Protein AF-A0A3D1J1C4-F1 (afdb_monomer_lite)

Radius of gyration: 22.22 Å; chains: 1; bounding box: 39×66×58 Å

Secondary structure (DSSP, 8-state):
-----S--EEEEEEEEEEEEEEEETTEEEEEEEEEEEEEEEEETTTTEEEEEEEEEEEEETTEEEEEEEEEEETTEEEEEEEEEE--TT-TTT--EEEEEEEEEEEEEEESSSEEEEEEEEEEEEEETTEEEEEEEEEEEEEEE-----------S--PPPP-

Foldseek 3Di:
DDDPPDFDKDKDFDKDWDWDWDDDPLQTFIWTKIWTAQIWIAGPVQQFTWTRWTWIWTGGRQKIWRPWTWTAAPPWIKIKTWIWRCDSVDNPFDIFTWMKMFIDQHWGHDDPAWTWTKGWMWIWGQDPSDTDIDIDMDTPDTHHDDPPPPPDDDDPDDDDDDD

pLDDT: mean 81.96, std 16.86, range [33.94, 98.0]

Sequence (163 aa):
AGALWGPQVLLDGALNMDLIASGTLGQPKLSGTIAGDRLALNLFDSGIRLQDGTVRIALSENLIELRQIEFHGGEGTLRASGKVLLDQSNPELSANLNATVIADRLQLFASPQHQLTVSGQARIANVDRQLRLDGKVRVDRGLFDLPKSGAPRLGDDVVIVQP

Structure (mmCIF, N/CA/C/O backbone):
data_AF-A0A3D1J1C4-F1
#
_entry.id   AF-A0A3D1J1C4-F1
#
loop_
_atom_site.group_PDB
_atom_site.id
_atom_site.type_symbol
_atom_site.label_atom_id
_atom_site.label_alt_id
_atom_site.label_comp_id
_atom_site.label_asym_id
_atom_site.label_entity_id
_atom_site.label_seq_id
_atom_site.pdbx_PDB_ins_code
_atom_site.Cartn_x
_atom_site.Cartn_y
_atom_site.Cartn_z
_atom_site.occupancy
_atom_site.B_iso_or_equiv
_atom_site.auth_seq_id
_atom_site.auth_comp_id
_atom_site.auth_asym_id
_atom_site.auth_atom_id
_atom_site.pdbx_PDB_model_num
ATOM 1 N N . ALA A 1 1 ? -23.813 16.579 -26.771 1.00 42.72 1 ALA A N 1
ATOM 2 C CA . ALA A 1 1 ? -23.311 15.341 -26.146 1.00 42.72 1 ALA A CA 1
ATOM 3 C C . ALA A 1 1 ? -22.133 15.726 -25.262 1.00 42.72 1 ALA A C 1
ATOM 5 O O . ALA A 1 1 ? -21.119 16.166 -25.787 1.00 42.72 1 ALA A O 1
ATOM 6 N N . GLY A 1 2 ? -22.321 15.720 -23.941 1.00 47.72 2 GLY A N 1
ATOM 7 C CA . GLY A 1 2 ? -21.275 16.094 -22.991 1.00 47.72 2 GLY A CA 1
ATOM 8 C C . GLY A 1 2 ? -20.241 14.984 -22.935 1.00 47.72 2 GLY A C 1
ATOM 9 O O . GLY A 1 2 ? -20.563 13.864 -22.550 1.00 47.72 2 GLY A O 1
ATOM 10 N N . ALA A 1 3 ? -19.029 15.269 -23.387 1.00 56.41 3 ALA A N 1
ATOM 11 C CA . ALA A 1 3 ? -17.929 14.342 -23.235 1.00 56.41 3 ALA A CA 1
ATOM 12 C C . ALA A 1 3 ? -17.602 14.224 -21.738 1.00 56.41 3 ALA A C 1
ATOM 14 O O . ALA A 1 3 ? -17.398 15.225 -21.051 1.00 56.41 3 ALA A O 1
ATOM 15 N N . LEU A 1 4 ? -17.622 12.995 -21.228 1.00 59.31 4 LEU A N 1
ATOM 16 C CA . LEU A 1 4 ? -17.227 12.667 -19.864 1.00 59.31 4 LEU A CA 1
ATOM 17 C C . LEU A 1 4 ? -15.694 12.625 -19.826 1.00 59.31 4 LEU A C 1
ATOM 19 O O . LEU A 1 4 ? -15.090 11.564 -19.937 1.00 59.31 4 LEU A O 1
ATOM 23 N N . TRP A 1 5 ? -15.060 13.795 -19.741 1.00 59.28 5 TRP A N 1
ATOM 24 C CA . TRP A 1 5 ? -13.620 13.924 -19.496 1.00 59.28 5 TRP A CA 1
ATOM 25 C C . TRP A 1 5 ? -13.366 13.712 -17.998 1.00 59.28 5 TRP A C 1
ATOM 27 O O . TRP A 1 5 ? -13.163 14.662 -17.248 1.00 59.28 5 TRP A O 1
ATOM 37 N N . GLY A 1 6 ? -13.488 12.468 -17.544 1.00 62.22 6 GLY A N 1
ATOM 38 C CA . GLY A 1 6 ? -13.075 12.043 -16.208 1.00 62.22 6 GLY A CA 1
ATOM 39 C C . GLY A 1 6 ? -11.944 11.024 -16.320 1.00 62.22 6 GLY A C 1
ATOM 40 O O . GLY A 1 6 ? -11.887 10.324 -17.336 1.00 62.22 6 GLY A O 1
ATOM 41 N N . PRO A 1 7 ? -11.059 10.923 -15.311 1.00 63.34 7 PRO A N 1
ATOM 42 C CA . PRO A 1 7 ? -9.984 9.952 -15.336 1.00 63.34 7 PRO A CA 1
ATOM 43 C C . PRO A 1 7 ? -10.555 8.555 -15.484 1.00 63.34 7 PRO A C 1
ATOM 45 O O . PRO A 1 7 ? -11.375 8.107 -14.676 1.00 63.34 7 PRO A O 1
ATOM 48 N N . GLN A 1 8 ? -10.152 7.879 -16.553 1.00 74.38 8 GLN A N 1
ATOM 49 C CA . GLN A 1 8 ? -10.634 6.535 -16.802 1.00 74.38 8 GLN A CA 1
ATOM 50 C C . GLN A 1 8 ? -9.852 5.590 -15.889 1.00 74.38 8 GLN A C 1
ATOM 52 O O . GLN A 1 8 ? -8.634 5.425 -16.014 1.00 74.38 8 GLN A O 1
ATOM 57 N N . VAL A 1 9 ? -10.570 4.986 -14.947 1.00 82.88 9 VAL A N 1
ATOM 58 C CA . VAL A 1 9 ? -10.042 3.985 -14.024 1.00 82.88 9 VAL A CA 1
ATOM 59 C C . VAL A 1 9 ? -10.821 2.697 -14.236 1.00 82.88 9 VAL A C 1
ATOM 61 O O . VAL A 1 9 ? -12.045 2.686 -14.114 1.00 82.88 9 VAL A O 1
ATOM 64 N N . LEU A 1 10 ? -10.114 1.613 -14.551 1.00 85.94 10 LEU A N 1
ATOM 65 C CA . LEU A 1 10 ? -10.688 0.270 -14.583 1.00 85.94 10 LEU A CA 1
ATOM 66 C C . LEU A 1 10 ? -10.190 -0.517 -13.375 1.00 85.94 10 LEU A C 1
ATOM 68 O O . LEU A 1 10 ? -8.982 -0.608 -13.149 1.00 85.94 10 LEU A O 1
ATOM 72 N N . LEU A 1 11 ? -11.131 -1.106 -12.647 1.00 91.19 11 LEU A N 1
ATOM 73 C CA . LEU A 1 11 ? -10.888 -2.031 -11.548 1.00 91.19 11 LEU A CA 1
ATOM 74 C C . LEU A 1 11 ? -11.500 -3.384 -11.909 1.00 91.19 11 LEU A C 1
ATOM 76 O O . LEU A 1 11 ? -12.648 -3.432 -12.345 1.00 91.19 11 LEU A O 1
ATOM 80 N N . ASP A 1 12 ? -10.746 -4.462 -11.719 1.00 92.44 12 ASP A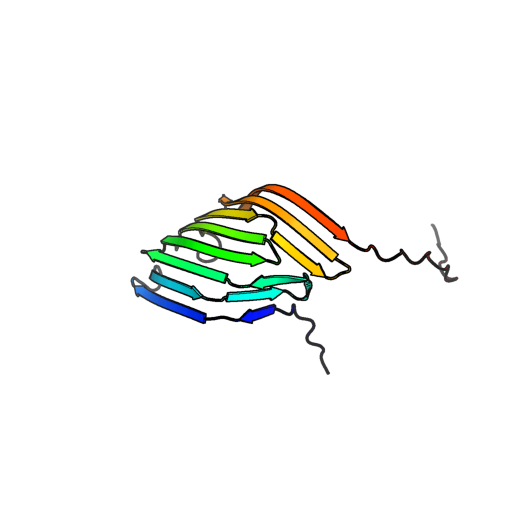 N 1
ATOM 81 C CA . ASP A 1 12 ? -11.203 -5.840 -11.933 1.00 92.44 12 ASP A CA 1
ATOM 82 C C . ASP A 1 12 ? -10.671 -6.752 -10.813 1.00 92.44 12 ASP A C 1
ATOM 84 O O . ASP A 1 12 ? -9.723 -6.389 -10.110 1.00 92.44 12 ASP A O 1
ATOM 88 N N . GLY A 1 13 ? -11.284 -7.919 -10.629 1.00 94.69 13 GLY A N 1
ATOM 89 C CA . GLY A 1 13 ? -10.891 -8.934 -9.652 1.00 94.69 13 GLY A CA 1
ATOM 90 C C . GLY A 1 13 ? -11.989 -9.310 -8.656 1.00 94.69 13 GLY A C 1
ATOM 91 O O . GLY A 1 13 ? -13.164 -8.984 -8.822 1.00 94.69 13 GLY A O 1
ATOM 92 N N . ALA A 1 14 ? -11.599 -10.039 -7.610 1.00 96.44 14 ALA A N 1
ATOM 93 C CA . ALA A 1 14 ? -12.495 -10.471 -6.541 1.00 96.44 14 ALA A CA 1
ATOM 94 C C . ALA A 1 14 ? -12.121 -9.787 -5.225 1.00 96.44 14 ALA A C 1
ATOM 96 O O . ALA A 1 14 ? -10.954 -9.784 -4.841 1.00 96.44 14 ALA A O 1
ATOM 97 N N . LEU A 1 15 ? -13.113 -9.246 -4.518 1.00 95.88 15 LEU A N 1
ATOM 98 C CA . LEU A 1 15 ? -12.935 -8.600 -3.222 1.00 95.88 15 LEU A CA 1
ATOM 99 C C . LEU A 1 15 ? -13.966 -9.144 -2.234 1.00 95.88 15 LEU A C 1
ATOM 101 O O . LEU A 1 15 ? -15.168 -9.005 -2.437 1.00 95.88 15 LEU A O 1
ATOM 105 N N . ASN A 1 16 ? -13.472 -9.731 -1.151 1.00 96.56 16 ASN A N 1
ATOM 106 C CA . ASN A 1 16 ? -14.257 -10.239 -0.039 1.00 96.56 16 ASN A CA 1
ATOM 107 C C . ASN A 1 16 ? -13.983 -9.377 1.190 1.00 96.56 16 ASN A C 1
ATOM 109 O O . ASN A 1 16 ? -12.829 -9.103 1.529 1.00 96.56 16 ASN A O 1
ATOM 113 N N . MET A 1 17 ? -15.048 -8.947 1.856 1.00 96.31 17 MET A N 1
ATOM 114 C CA . MET A 1 17 ? -14.972 -8.077 3.024 1.00 96.31 17 MET A CA 1
ATOM 115 C C . MET A 1 17 ? -15.936 -8.585 4.083 1.00 96.31 17 MET A C 1
ATOM 117 O O . MET A 1 17 ? -17.118 -8.765 3.806 1.00 96.31 17 MET A O 1
ATOM 121 N N . ASP A 1 18 ? -15.417 -8.791 5.284 1.00 96.06 18 ASP A N 1
ATOM 122 C CA . ASP A 1 18 ? -16.201 -9.087 6.476 1.00 96.06 18 ASP A CA 1
ATOM 123 C C . ASP A 1 18 ? -15.838 -8.036 7.519 1.00 96.06 18 ASP A C 1
ATOM 125 O O . ASP A 1 18 ? -14.688 -7.970 7.957 1.00 96.06 18 ASP A O 1
ATOM 129 N N . LEU A 1 19 ? -16.787 -7.157 7.835 1.00 94.06 19 LEU A N 1
ATOM 130 C CA . LEU A 1 19 ? -16.586 -6.018 8.719 1.00 94.06 19 LEU A CA 1
ATOM 131 C C . LEU A 1 19 ? -17.705 -5.969 9.752 1.00 94.06 19 LEU A C 1
ATOM 133 O O . LEU A 1 19 ? -18.890 -5.956 9.424 1.00 94.06 19 LEU A O 1
ATOM 137 N N . ILE A 1 20 ? -17.299 -5.867 11.008 1.00 93.25 20 ILE A N 1
ATOM 138 C CA . ILE A 1 20 ? -18.169 -5.736 12.163 1.00 93.25 20 ILE A CA 1
ATOM 139 C C . ILE A 1 20 ? -17.950 -4.343 12.738 1.00 93.25 20 ILE A C 1
ATOM 141 O O . ILE A 1 20 ? -16.840 -3.979 13.133 1.00 93.25 20 ILE A O 1
ATOM 145 N N . ALA A 1 21 ? -19.032 -3.573 12.798 1.00 91.31 21 ALA A N 1
ATOM 146 C CA . ALA A 1 21 ? -19.077 -2.304 13.503 1.00 91.31 21 ALA A CA 1
ATOM 147 C C . ALA A 1 21 ? -19.780 -2.498 14.850 1.00 91.31 21 ALA A C 1
ATOM 149 O O . ALA A 1 21 ? -20.894 -3.013 14.922 1.00 91.31 21 ALA A O 1
ATOM 150 N N . SER A 1 22 ? -19.116 -2.087 15.921 1.00 90.38 22 SER A N 1
ATOM 151 C CA . SER A 1 22 ? -19.606 -2.142 17.300 1.00 90.38 22 SER A CA 1
ATOM 152 C C . SER A 1 22 ? -19.358 -0.800 17.998 1.00 90.38 22 SER A C 1
ATOM 154 O O . SER A 1 22 ? -18.868 0.135 17.373 1.00 90.38 22 SER A O 1
ATOM 156 N N . GLY A 1 23 ? -19.695 -0.654 19.280 1.00 86.69 23 GLY A N 1
ATOM 157 C CA . GLY A 1 23 ? -19.481 0.600 20.017 1.00 86.69 23 GLY A CA 1
ATOM 158 C C . GLY A 1 23 ? -20.647 1.586 19.903 1.00 86.69 23 GLY A C 1
ATOM 159 O O . GLY A 1 23 ? -21.804 1.176 19.832 1.00 86.69 23 GLY A O 1
ATOM 160 N N . THR A 1 24 ? -20.357 2.889 19.954 1.00 85.44 24 THR A N 1
ATOM 161 C CA . THR A 1 24 ? -21.382 3.952 19.938 1.00 85.44 24 THR A CA 1
ATOM 162 C C . THR A 1 24 ? -21.330 4.748 18.636 1.00 85.44 24 THR A C 1
ATOM 164 O O . THR A 1 24 ? -20.309 4.756 17.957 1.00 85.44 24 THR A O 1
ATOM 167 N N . LEU A 1 25 ? -22.404 5.467 18.292 1.00 77.50 25 LEU A N 1
ATOM 168 C CA . LEU A 1 25 ? -22.459 6.287 17.070 1.00 77.50 25 LEU A CA 1
ATOM 169 C C . LEU A 1 25 ? -21.361 7.364 17.001 1.00 77.50 25 LEU A C 1
ATOM 171 O O . LEU A 1 25 ? -20.967 7.753 15.908 1.00 77.50 25 LEU A O 1
ATOM 175 N N . GLY A 1 26 ? -20.861 7.831 18.151 1.00 77.69 26 GLY A N 1
ATOM 176 C CA . GLY A 1 26 ? -19.754 8.790 18.211 1.00 77.69 26 GLY A CA 1
ATOM 177 C C . GLY A 1 26 ? -18.367 8.144 18.201 1.00 77.69 26 GLY A C 1
ATOM 178 O O . GLY A 1 26 ? -17.386 8.834 17.950 1.00 77.69 26 GLY A O 1
ATOM 179 N N . GLN A 1 27 ? -18.280 6.844 18.494 1.00 79.94 27 GLN A N 1
ATOM 180 C CA . GLN A 1 27 ? -17.030 6.090 18.587 1.00 79.94 27 GLN A CA 1
ATOM 181 C C . GLN A 1 27 ? -17.239 4.637 18.120 1.00 79.94 27 GLN A C 1
ATOM 183 O O . GLN A 1 27 ? -17.291 3.713 18.948 1.00 79.94 27 GLN A O 1
ATOM 188 N N . PRO A 1 28 ? -17.442 4.410 16.807 1.00 85.75 28 PRO A N 1
ATOM 189 C CA . PRO A 1 28 ? -17.632 3.071 16.281 1.00 85.75 28 PRO A CA 1
ATOM 190 C C . PRO A 1 28 ? -16.314 2.294 16.318 1.00 85.75 28 PRO A C 1
ATOM 192 O O . PRO A 1 28 ? -15.277 2.729 15.808 1.00 85.75 28 PRO A O 1
ATOM 195 N N . LYS A 1 29 ? -16.375 1.099 16.897 1.00 89.75 29 LYS A N 1
ATOM 196 C CA . LYS A 1 29 ? -15.305 0.112 16.896 1.00 89.75 29 LYS A CA 1
ATOM 197 C C . LYS A 1 29 ? -15.418 -0.804 15.687 1.00 89.75 29 LYS A C 1
ATOM 199 O O . LYS A 1 29 ? -16.379 -1.568 15.594 1.00 89.75 29 LYS A O 1
ATOM 204 N N . LEU A 1 30 ? -14.445 -0.736 14.781 1.00 90.19 30 LEU A N 1
ATOM 205 C CA . LEU A 1 30 ? -14.426 -1.531 13.550 1.00 90.19 30 LEU A CA 1
ATOM 206 C C . LEU A 1 30 ? -13.436 -2.694 13.669 1.00 90.19 30 LEU A C 1
ATOM 208 O O . LEU A 1 30 ? -12.259 -2.477 13.958 1.00 90.19 30 LEU A O 1
ATOM 212 N N . SER A 1 31 ? -13.900 -3.907 13.382 1.00 94.69 31 SER A N 1
ATOM 213 C CA . SER A 1 31 ? -13.080 -5.124 13.335 1.00 94.69 31 SER A CA 1
ATOM 214 C C . SER A 1 31 ? -13.477 -5.985 12.139 1.00 94.69 31 SER A C 1
ATOM 216 O O . SER A 1 31 ? -14.611 -5.903 11.679 1.00 94.69 31 SER A O 1
ATOM 218 N N . GLY A 1 32 ? -12.571 -6.813 11.623 1.00 96.25 32 GLY A N 1
ATOM 219 C CA . GLY A 1 32 ? -12.867 -7.674 10.482 1.00 96.25 32 GLY A CA 1
ATOM 220 C C . GLY A 1 32 ? -11.672 -7.955 9.579 1.00 96.25 32 GLY A C 1
ATOM 221 O O . GLY A 1 32 ? -10.514 -7.755 9.951 1.00 96.25 32 GLY A O 1
ATOM 222 N N . THR A 1 33 ? -11.946 -8.436 8.370 1.00 97.56 33 THR A N 1
ATOM 223 C CA . THR A 1 33 ? -10.919 -8.742 7.370 1.00 97.56 33 THR A CA 1
ATOM 224 C C . THR A 1 33 ? -11.351 -8.336 5.970 1.00 97.56 33 THR A C 1
ATOM 226 O O . THR A 1 33 ? -12.528 -8.377 5.617 1.00 97.56 33 THR A O 1
ATOM 229 N N . ILE A 1 34 ? -10.368 -7.954 5.159 1.00 96.94 34 ILE A N 1
ATOM 230 C CA . ILE A 1 34 ? -10.551 -7.669 3.738 1.00 96.94 34 ILE A CA 1
ATOM 231 C C . ILE A 1 34 ? -9.545 -8.526 2.974 1.00 96.94 34 ILE A C 1
ATOM 233 O O . ILE A 1 34 ? -8.346 -8.514 3.275 1.00 96.94 34 ILE A O 1
ATOM 237 N N . ALA A 1 35 ? -10.030 -9.279 1.996 1.00 97.88 35 ALA A N 1
ATOM 238 C CA . ALA A 1 35 ? -9.226 -10.126 1.131 1.00 97.88 35 ALA A CA 1
ATOM 239 C C . ALA A 1 35 ? -9.594 -9.861 -0.328 1.00 97.88 35 ALA A C 1
ATOM 241 O O . ALA A 1 35 ? -10.747 -10.006 -0.716 1.00 97.88 35 ALA A O 1
ATOM 242 N N . GLY A 1 36 ? -8.613 -9.468 -1.133 1.00 97.31 36 GLY A N 1
ATOM 243 C CA . GLY A 1 36 ? -8.768 -9.271 -2.567 1.00 97.31 36 GLY A CA 1
ATOM 244 C C . GLY A 1 36 ? -7.816 -10.158 -3.354 1.00 97.31 36 GLY A C 1
ATOM 245 O O . GLY A 1 36 ? -6.641 -10.262 -3.003 1.00 97.31 36 GLY A O 1
ATOM 246 N N . ASP A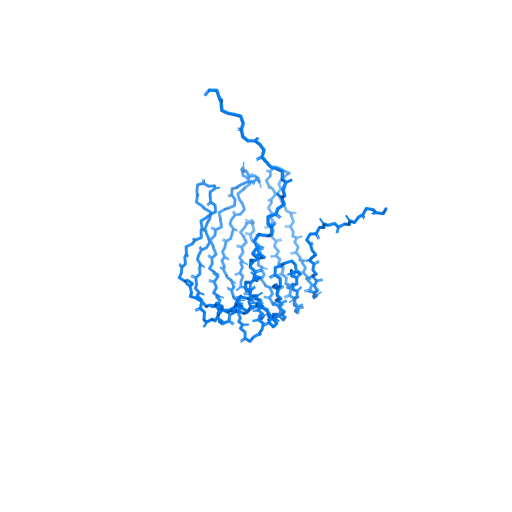 1 37 ? -8.321 -10.796 -4.401 1.00 96.81 37 ASP A N 1
ATOM 247 C CA . ASP A 1 37 ? -7.595 -11.756 -5.228 1.00 96.81 37 ASP A CA 1
ATOM 248 C C . ASP A 1 37 ? -7.761 -11.435 -6.710 1.00 96.81 37 ASP A C 1
ATOM 250 O O . ASP A 1 37 ? -8.856 -11.090 -7.163 1.00 96.81 37 ASP A O 1
ATOM 254 N N . ARG A 1 38 ? -6.667 -11.592 -7.469 1.00 96.38 38 ARG A N 1
ATOM 255 C CA . ARG A 1 38 ? -6.590 -11.265 -8.904 1.00 96.38 38 ARG A CA 1
ATOM 256 C C . ARG A 1 38 ? -7.054 -9.834 -9.195 1.00 96.38 38 ARG A C 1
ATOM 258 O O . ARG A 1 38 ? -7.747 -9.593 -10.178 1.00 96.38 38 ARG A O 1
ATOM 265 N N . LEU A 1 39 ? -6.698 -8.900 -8.316 1.00 96.19 39 LEU A N 1
ATOM 266 C CA . LEU A 1 39 ? -7.046 -7.496 -8.482 1.00 96.19 39 LEU A CA 1
ATOM 267 C C . LEU A 1 39 ? -6.249 -6.891 -9.640 1.00 96.19 39 LEU A C 1
ATOM 269 O O . LEU A 1 39 ? -5.033 -7.074 -9.726 1.00 96.19 39 LEU A O 1
ATOM 273 N N . ALA A 1 40 ? -6.920 -6.130 -10.494 1.00 94.25 40 ALA A N 1
ATOM 274 C CA . ALA A 1 40 ? -6.290 -5.344 -11.541 1.00 94.25 40 ALA A CA 1
ATOM 275 C C . ALA A 1 40 ? -6.757 -3.890 -11.468 1.00 94.25 40 ALA A C 1
ATOM 277 O O . ALA A 1 40 ? -7.925 -3.604 -11.208 1.00 94.25 40 ALA A O 1
ATOM 278 N N . LEU A 1 41 ? -5.822 -2.975 -11.700 1.00 90.94 41 LEU A N 1
ATOM 279 C CA . LEU A 1 41 ? -6.028 -1.536 -11.695 1.00 90.94 41 LEU A CA 1
ATOM 280 C C . LEU A 1 41 ? -5.371 -0.960 -12.949 1.00 90.94 41 LEU A C 1
ATOM 282 O O . LEU A 1 41 ? -4.154 -1.038 -13.112 1.00 90.94 41 LEU A O 1
ATOM 286 N N . ASN A 1 42 ? -6.177 -0.358 -13.820 1.00 88.88 42 ASN A N 1
ATOM 287 C CA . ASN A 1 42 ? -5.687 0.414 -14.956 1.00 88.88 42 ASN A CA 1
ATOM 288 C C . ASN A 1 42 ? -6.065 1.882 -14.778 1.00 88.88 42 ASN A C 1
ATOM 290 O O . ASN A 1 42 ? -7.249 2.208 -14.701 1.00 88.88 42 ASN A O 1
ATOM 294 N N . LEU A 1 43 ? -5.062 2.757 -14.759 1.00 84.12 43 LEU A N 1
ATOM 295 C CA . LEU A 1 43 ? -5.231 4.205 -14.840 1.00 84.12 43 LEU A CA 1
ATOM 296 C C . LEU A 1 43 ? -4.817 4.628 -16.244 1.00 84.12 43 LEU A C 1
ATOM 298 O O . LEU A 1 43 ? -3.623 4.742 -16.527 1.00 84.12 43 LEU A O 1
ATOM 302 N N . PHE A 1 44 ? -5.791 4.821 -17.131 1.00 77.56 44 PHE A N 1
ATOM 303 C CA . PHE A 1 44 ? -5.507 5.044 -18.550 1.00 77.56 44 PHE A CA 1
ATOM 304 C C . PHE A 1 44 ? -4.775 6.365 -18.794 1.00 77.56 44 PHE A C 1
ATOM 306 O O . PHE A 1 44 ? -3.803 6.382 -19.545 1.00 77.56 44 PHE A O 1
ATOM 313 N N . ASP A 1 45 ? -5.169 7.431 -18.096 1.00 73.06 45 ASP A N 1
ATOM 314 C CA . ASP A 1 45 ? -4.567 8.767 -18.213 1.00 73.06 45 ASP A CA 1
ATOM 315 C C . ASP A 1 45 ? -3.071 8.770 -17.881 1.00 73.06 45 ASP A C 1
ATOM 317 O O . ASP A 1 45 ? -2.282 9.490 -18.489 1.00 73.06 45 ASP A O 1
ATOM 321 N N . SER A 1 46 ? -2.681 7.923 -16.928 1.00 69.62 46 SER A N 1
ATOM 322 C CA . SER A 1 46 ? -1.301 7.772 -16.477 1.00 69.62 46 SER A CA 1
ATOM 323 C C . SER A 1 46 ? -0.633 6.535 -17.066 1.00 69.62 46 SER A C 1
ATOM 325 O O . SER A 1 46 ? 0.456 6.206 -16.638 1.00 69.62 46 SER A O 1
ATOM 327 N N . GLY A 1 47 ? -1.262 5.778 -17.967 1.00 74.19 47 GLY A N 1
ATOM 328 C CA . GLY A 1 47 ? -0.692 4.543 -18.525 1.00 74.19 47 GLY A CA 1
ATOM 329 C C . GLY A 1 47 ? -0.275 3.465 -17.506 1.00 74.19 47 GLY A C 1
ATOM 330 O O . GLY A 1 47 ? 0.436 2.534 -17.891 1.00 74.19 47 GLY A O 1
ATOM 331 N N . ILE A 1 48 ? -0.711 3.575 -16.243 1.00 83.94 48 ILE A N 1
ATOM 332 C CA . ILE A 1 48 ? -0.364 2.651 -15.157 1.00 83.94 48 ILE A CA 1
ATOM 333 C C . ILE A 1 48 ? -1.271 1.438 -15.235 1.00 83.94 48 ILE A C 1
ATOM 335 O O . ILE A 1 48 ? -2.496 1.559 -15.185 1.00 83.94 48 ILE A O 1
ATOM 339 N N . ARG A 1 49 ? -0.649 0.262 -15.305 1.00 89.19 49 ARG A N 1
ATOM 340 C CA . ARG A 1 49 ? -1.317 -1.035 -15.266 1.00 89.19 49 ARG A CA 1
ATOM 341 C C . ARG A 1 49 ? -0.721 -1.881 -14.158 1.00 89.19 49 ARG A C 1
ATOM 343 O O . ARG A 1 49 ? 0.450 -2.247 -14.217 1.00 89.19 49 ARG A O 1
ATOM 350 N N . LEU A 1 50 ? -1.556 -2.213 -13.187 1.00 92.44 50 LEU A N 1
ATOM 351 C CA . LEU A 1 50 ? -1.269 -3.185 -12.147 1.00 92.44 50 LEU A CA 1
ATOM 352 C C . LEU A 1 50 ? -2.227 -4.361 -12.301 1.00 92.44 50 LEU A C 1
ATOM 354 O O . LEU A 1 50 ? -3.414 -4.174 -12.561 1.00 92.44 50 LEU A O 1
ATOM 358 N N . GLN A 1 51 ? -1.713 -5.569 -12.145 1.00 94.19 51 GLN A N 1
ATOM 359 C CA . GLN A 1 51 ? -2.453 -6.811 -12.326 1.00 94.19 51 GLN A CA 1
ATOM 360 C C . GLN A 1 51 ? -2.003 -7.855 -11.311 1.00 94.19 51 GLN A C 1
ATOM 362 O O . GLN A 1 51 ? -1.057 -7.629 -10.550 1.00 94.19 51 GLN A O 1
ATOM 367 N N . ASP A 1 52 ? -2.702 -8.990 -11.299 1.00 95.06 52 ASP A N 1
ATOM 368 C CA . ASP A 1 52 ? -2.393 -10.134 -10.437 1.00 95.06 52 ASP A CA 1
ATOM 369 C C . ASP A 1 52 ? -2.230 -9.718 -8.967 1.00 95.06 52 ASP A C 1
ATOM 371 O O . ASP A 1 52 ? -1.345 -10.174 -8.240 1.00 95.06 52 ASP A O 1
ATOM 375 N N . GLY A 1 53 ? -3.085 -8.780 -8.554 1.00 96.81 53 GLY A N 1
ATOM 376 C CA . GLY A 1 53 ? -3.032 -8.140 -7.258 1.00 96.81 53 GLY A CA 1
ATOM 377 C C . GLY A 1 53 ? -3.604 -9.020 -6.159 1.00 96.81 53 GLY A C 1
ATOM 378 O O . GLY A 1 53 ? -4.715 -9.542 -6.282 1.00 96.81 53 GLY A O 1
ATOM 379 N N . THR A 1 54 ? -2.864 -9.141 -5.062 1.00 98.00 54 THR A N 1
ATOM 380 C CA . THR A 1 54 ? -3.303 -9.820 -3.842 1.00 98.00 54 THR A CA 1
ATOM 381 C C . THR A 1 54 ? -3.278 -8.834 -2.687 1.00 98.00 54 THR A C 1
ATOM 383 O O . THR A 1 54 ? -2.236 -8.272 -2.348 1.00 98.00 54 THR A O 1
ATOM 386 N N . VAL A 1 55 ? -4.437 -8.636 -2.064 1.00 97.75 55 VAL A N 1
ATOM 387 C CA . VAL A 1 55 ? -4.606 -7.752 -0.908 1.00 97.75 55 VAL A CA 1
ATOM 388 C C . VAL A 1 55 ? -5.141 -8.560 0.264 1.00 97.75 55 VAL A C 1
ATOM 390 O O . VAL A 1 55 ? -6.110 -9.305 0.135 1.00 97.75 55 VAL A O 1
ATOM 393 N N . ARG A 1 56 ? -4.508 -8.424 1.424 1.00 97.94 56 ARG A N 1
ATOM 394 C CA . ARG A 1 56 ? -4.930 -8.999 2.700 1.00 97.94 56 ARG A CA 1
ATOM 395 C C . ARG A 1 56 ? -4.776 -7.937 3.773 1.00 97.94 56 ARG A C 1
ATOM 397 O O . ARG A 1 56 ? -3.665 -7.522 4.101 1.00 97.94 56 ARG A O 1
ATOM 404 N N . ILE A 1 57 ? -5.896 -7.534 4.350 1.00 97.62 57 ILE A N 1
ATOM 405 C CA . ILE A 1 57 ? -5.967 -6.536 5.413 1.00 97.62 57 ILE A CA 1
ATOM 406 C C . ILE A 1 57 ? -6.712 -7.160 6.594 1.00 97.62 57 ILE A C 1
ATOM 408 O O . ILE A 1 57 ? -7.643 -7.950 6.413 1.00 97.62 57 ILE A O 1
ATOM 412 N N . ALA A 1 58 ? -6.252 -6.869 7.804 1.00 97.00 58 ALA A N 1
ATOM 413 C CA . ALA A 1 58 ? -6.965 -7.174 9.038 1.00 97.00 58 ALA A CA 1
ATOM 414 C C . ALA A 1 58 ? -7.323 -5.871 9.750 1.00 97.00 58 ALA A C 1
ATOM 416 O O . ALA A 1 58 ? -6.556 -4.911 9.710 1.00 97.00 58 ALA A O 1
ATOM 417 N N . LEU A 1 59 ? -8.488 -5.853 10.383 1.00 95.19 59 LEU A N 1
ATOM 418 C CA . LEU A 1 59 ? -8.990 -4.744 11.174 1.00 95.19 59 LEU A CA 1
ATOM 419 C C . LEU A 1 59 ? -9.268 -5.261 12.588 1.00 95.19 59 LEU A C 1
ATOM 421 O O . LEU A 1 59 ? -10.052 -6.196 12.752 1.00 95.19 59 LEU A O 1
ATOM 425 N N . SER A 1 60 ? -8.651 -4.655 13.596 1.00 94.56 60 SER A N 1
ATOM 426 C CA . SER A 1 60 ? -8.819 -5.039 15.001 1.00 94.56 60 SER A CA 1
ATOM 427 C C . SER A 1 60 ? -9.041 -3.792 15.840 1.00 94.56 60 SER A C 1
ATOM 429 O O . SER A 1 60 ? -8.091 -3.060 16.093 1.00 94.56 60 SER A O 1
ATOM 431 N N . GLU A 1 61 ? -10.284 -3.532 16.249 1.00 90.62 61 GLU A N 1
ATOM 432 C CA . GLU A 1 61 ? -10.648 -2.346 17.040 1.00 90.62 61 GLU A CA 1
ATOM 433 C C . GLU A 1 61 ? -10.026 -1.053 16.483 1.00 90.62 61 GLU A C 1
ATOM 435 O O . GLU A 1 61 ? -9.303 -0.339 17.175 1.00 90.62 61 GLU A O 1
ATOM 440 N N . ASN A 1 62 ? -10.289 -0.770 15.202 1.00 89.12 62 ASN A N 1
ATOM 441 C CA . ASN A 1 62 ? -9.833 0.428 14.481 1.00 89.12 62 ASN A CA 1
ATOM 442 C C . ASN A 1 62 ? -8.334 0.464 14.146 1.00 89.12 62 ASN A C 1
ATOM 444 O O . ASN A 1 62 ? -7.881 1.409 13.494 1.00 89.12 62 ASN A O 1
ATOM 448 N N . LEU A 1 63 ? -7.573 -0.564 14.522 1.00 92.44 63 LEU A N 1
ATOM 449 C CA . LEU A 1 63 ? -6.233 -0.793 14.001 1.00 92.44 63 LEU A CA 1
ATOM 450 C C . LEU A 1 63 ? -6.323 -1.562 12.683 1.00 92.44 63 LEU A C 1
ATOM 452 O O . LEU A 1 63 ? -6.741 -2.718 12.649 1.00 92.44 63 LEU A O 1
ATOM 456 N N . ILE A 1 64 ? -5.894 -0.924 11.602 1.00 94.19 64 ILE A N 1
ATOM 457 C CA . ILE A 1 64 ? -5.737 -1.538 10.289 1.00 94.19 64 ILE A CA 1
ATOM 458 C C . ILE A 1 64 ? -4.328 -2.093 10.167 1.00 94.19 64 ILE A C 1
ATOM 460 O O . ILE A 1 64 ? -3.354 -1.357 10.307 1.00 94.19 64 ILE A O 1
ATOM 464 N N . GLU A 1 65 ? -4.213 -3.369 9.831 1.00 96.25 65 GLU A N 1
ATOM 465 C CA . GLU A 1 65 ? -2.953 -4.008 9.477 1.00 96.25 65 GLU A CA 1
ATOM 466 C C . GL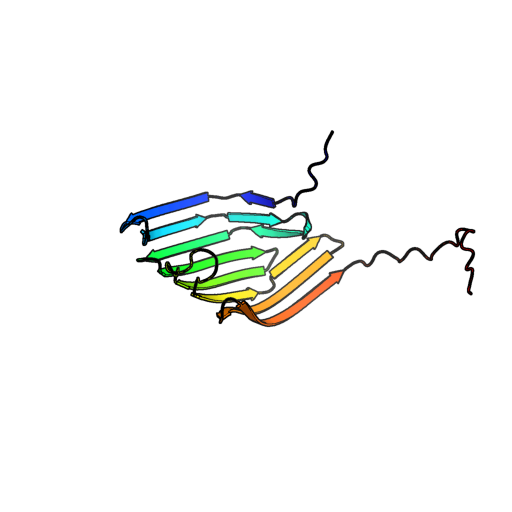U A 1 65 ? -2.977 -4.428 8.008 1.00 96.25 65 GLU A C 1
ATOM 468 O O . GLU A 1 65 ? -3.731 -5.313 7.592 1.00 96.25 65 GLU A O 1
ATOM 473 N N . LEU A 1 66 ? -2.117 -3.793 7.212 1.00 96.00 66 LEU A N 1
ATOM 474 C CA . LEU A 1 66 ? -1.868 -4.148 5.820 1.00 96.00 66 LEU A CA 1
ATOM 475 C C . LEU A 1 66 ? -0.901 -5.338 5.819 1.00 96.00 66 LEU A C 1
ATOM 477 O O . LEU A 1 66 ? 0.320 -5.163 5.812 1.00 96.00 66 LEU A O 1
ATOM 481 N N . ARG A 1 67 ? -1.456 -6.550 5.907 1.00 96.12 67 ARG A N 1
ATOM 482 C CA . ARG A 1 67 ? -0.679 -7.792 6.052 1.00 96.12 67 ARG A CA 1
ATOM 483 C C . ARG A 1 67 ? 0.064 -8.143 4.772 1.00 96.12 67 ARG A C 1
ATOM 485 O O . ARG A 1 67 ? 1.232 -8.513 4.822 1.00 96.12 67 ARG A O 1
ATOM 492 N N . GLN A 1 68 ? -0.617 -8.022 3.638 1.00 95.62 68 GLN A N 1
ATOM 493 C CA . GLN A 1 68 ? -0.040 -8.283 2.329 1.00 95.62 68 GLN A CA 1
ATOM 494 C C . GLN A 1 68 ? -0.734 -7.412 1.296 1.00 95.62 68 GLN A C 1
ATOM 496 O O . GLN A 1 68 ? -1.950 -7.472 1.139 1.00 95.62 68 GLN A O 1
ATOM 501 N N . ILE A 1 69 ? 0.043 -6.613 0.586 1.00 97.31 69 ILE A N 1
ATOM 502 C CA . ILE A 1 69 ? -0.394 -5.932 -0.622 1.00 97.31 69 ILE A CA 1
ATOM 503 C C . ILE A 1 69 ? 0.691 -6.210 -1.640 1.00 97.31 69 ILE A C 1
ATOM 505 O O . ILE A 1 69 ? 1.838 -5.825 -1.425 1.00 97.31 69 ILE A O 1
ATOM 509 N N . GLU A 1 70 ? 0.343 -6.899 -2.713 1.00 97.50 70 GLU A N 1
ATOM 510 C CA . GLU A 1 70 ? 1.254 -7.185 -3.811 1.00 97.50 70 GLU A CA 1
ATOM 511 C C . GLU A 1 70 ? 0.525 -7.001 -5.133 1.00 97.50 70 GLU A C 1
ATOM 513 O O . GLU A 1 70 ? -0.609 -7.447 -5.272 1.00 97.50 70 GLU A O 1
ATOM 518 N N . PHE A 1 71 ? 1.177 -6.347 -6.086 1.00 96.94 71 PHE A N 1
ATOM 519 C CA . PHE A 1 71 ? 0.705 -6.166 -7.451 1.00 96.94 71 PHE A CA 1
ATOM 520 C C . PHE A 1 71 ? 1.856 -6.382 -8.428 1.00 96.94 71 PHE A C 1
ATOM 522 O O . PHE A 1 71 ? 3.003 -6.042 -8.131 1.00 96.94 71 PHE A O 1
ATOM 529 N N . HIS A 1 72 ? 1.535 -6.883 -9.613 1.00 95.50 72 HIS A N 1
ATOM 530 C CA . HIS A 1 72 ? 2.466 -7.012 -10.727 1.00 95.50 72 HIS A CA 1
ATOM 531 C C . HIS A 1 72 ? 2.247 -5.859 -11.708 1.00 95.50 72 HIS A C 1
ATOM 533 O O . HIS A 1 72 ? 1.111 -5.529 -12.043 1.00 95.50 72 HIS A O 1
ATOM 539 N N . GLY A 1 73 ? 3.329 -5.222 -12.151 1.00 92.44 73 GLY A N 1
ATOM 540 C CA . GLY A 1 73 ? 3.294 -4.122 -13.116 1.00 92.44 73 GLY A CA 1
ATOM 541 C C . GLY A 1 73 ? 4.368 -4.325 -14.174 1.00 92.44 73 GLY A C 1
ATOM 542 O O . GLY A 1 73 ? 5.558 -4.118 -13.907 1.00 92.44 73 GLY A O 1
ATOM 543 N N . GLY A 1 74 ? 3.947 -4.775 -15.359 1.00 87.94 74 GLY A N 1
ATOM 544 C CA . GLY A 1 74 ? 4.852 -5.313 -16.374 1.00 87.94 74 GLY A CA 1
ATOM 545 C C . GLY A 1 74 ? 5.640 -6.504 -15.825 1.00 87.94 74 GLY A C 1
ATOM 546 O O . GLY A 1 74 ? 5.066 -7.403 -15.223 1.00 87.94 74 GLY A O 1
ATOM 547 N N . GLU A 1 75 ? 6.964 -6.470 -15.965 1.00 87.25 75 GLU A N 1
ATOM 548 C CA . GLU A 1 75 ? 7.871 -7.511 -15.448 1.00 87.25 75 GLU A CA 1
ATOM 549 C C . GLU A 1 75 ? 8.277 -7.316 -13.973 1.00 87.25 75 GLU A C 1
ATOM 551 O O . GLU A 1 75 ? 9.188 -7.994 -13.487 1.00 87.25 75 GLU A O 1
ATOM 556 N N . GLY A 1 76 ? 7.693 -6.331 -13.286 1.00 93.75 76 GLY A N 1
ATOM 557 C CA . GLY A 1 76 ? 8.054 -5.935 -11.927 1.00 93.75 76 GLY A CA 1
ATOM 558 C C . GLY A 1 76 ? 6.950 -6.149 -10.904 1.00 93.75 76 GLY A C 1
ATOM 559 O O . GLY A 1 76 ? 5.820 -6.509 -11.233 1.00 93.75 76 GLY A O 1
ATOM 560 N N . THR A 1 77 ? 7.277 -5.871 -9.643 1.00 96.25 77 THR A N 1
ATOM 561 C CA . THR A 1 77 ? 6.351 -6.017 -8.516 1.00 96.25 77 THR A CA 1
ATOM 562 C C . THR A 1 77 ? 6.290 -4.758 -7.663 1.00 96.25 77 THR A C 1
ATOM 564 O O . THR A 1 77 ? 7.270 -4.028 -7.504 1.00 96.25 77 THR A O 1
ATOM 567 N N . LEU A 1 78 ? 5.115 -4.516 -7.096 1.00 95.88 78 LEU A N 1
ATOM 568 C CA . LEU A 1 78 ? 4.854 -3.508 -6.085 1.00 95.88 78 LEU A CA 1
ATOM 569 C C . LEU A 1 78 ? 4.343 -4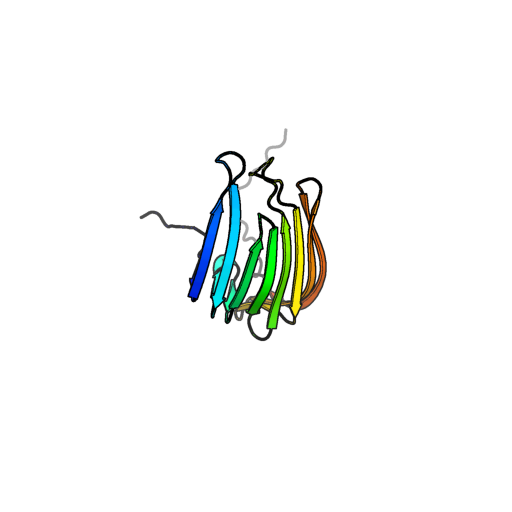.220 -4.840 1.00 95.88 78 LEU A C 1
ATOM 571 O O . LEU A 1 78 ? 3.326 -4.904 -4.897 1.00 95.88 78 LEU A O 1
ATOM 575 N N . ARG A 1 79 ? 5.024 -4.032 -3.715 1.00 97.25 79 ARG A N 1
ATOM 576 C CA . ARG A 1 79 ? 4.627 -4.561 -2.413 1.00 97.25 79 ARG A CA 1
ATOM 577 C C . ARG A 1 79 ? 4.384 -3.432 -1.434 1.00 97.25 79 ARG A C 1
ATOM 579 O O . ARG A 1 79 ? 5.132 -2.458 -1.421 1.00 97.25 79 ARG A O 1
ATOM 586 N N . ALA A 1 80 ? 3.384 -3.578 -0.579 1.00 96.06 80 ALA A N 1
ATOM 587 C CA . ALA A 1 80 ? 3.161 -2.663 0.526 1.00 96.06 80 ALA A CA 1
ATOM 588 C C . ALA A 1 80 ? 2.747 -3.406 1.798 1.00 96.06 80 ALA A C 1
ATOM 590 O O . ALA A 1 80 ? 2.059 -4.426 1.763 1.00 96.06 80 ALA A O 1
ATOM 591 N N . SER A 1 81 ? 3.177 -2.872 2.933 1.00 96.12 81 SER A N 1
ATOM 592 C CA . SER A 1 81 ? 2.775 -3.328 4.260 1.00 96.12 81 SER A CA 1
ATOM 593 C C . SER A 1 81 ? 2.797 -2.161 5.236 1.00 96.12 81 SER A C 1
ATOM 595 O O . SER A 1 81 ? 3.427 -1.134 4.987 1.00 96.12 81 SER A O 1
ATOM 597 N N . GLY A 1 82 ? 2.078 -2.273 6.346 1.00 95.00 82 GLY A N 1
ATOM 598 C CA . GLY A 1 82 ? 1.955 -1.153 7.267 1.00 95.00 82 GLY A CA 1
ATOM 599 C C . GLY A 1 82 ? 0.817 -1.292 8.250 1.00 95.00 82 GLY A C 1
ATOM 600 O O . GLY A 1 82 ? 0.070 -2.271 8.235 1.00 95.00 82 GLY A O 1
ATOM 601 N N . LYS A 1 83 ? 0.690 -0.278 9.099 1.00 93.88 83 LYS A N 1
ATOM 602 C CA . LYS A 1 83 ? -0.403 -0.147 10.052 1.00 93.88 83 LYS A CA 1
ATOM 603 C C . LYS A 1 83 ? -1.029 1.233 9.949 1.00 93.88 83 LYS A C 1
ATOM 605 O O . LYS A 1 83 ? -0.336 2.219 9.693 1.00 93.88 83 LYS A O 1
ATOM 610 N N . VAL A 1 84 ? -2.335 1.290 10.159 1.00 91.56 84 VAL A N 1
ATOM 611 C CA . VAL A 1 84 ? -3.098 2.535 10.219 1.00 91.56 84 VAL A CA 1
ATOM 612 C C . VAL A 1 84 ? -3.950 2.493 11.468 1.00 91.56 84 VAL A C 1
ATOM 614 O O . VAL A 1 84 ? -4.758 1.585 11.619 1.00 91.56 84 VAL A O 1
ATOM 617 N N . LEU A 1 85 ? -3.782 3.450 12.369 1.00 88.75 85 LEU A N 1
ATOM 618 C CA . LEU A 1 85 ? -4.705 3.617 13.483 1.00 88.75 85 LEU A CA 1
ATOM 619 C C . LEU A 1 85 ? -5.753 4.651 13.082 1.00 88.75 85 LEU A C 1
ATOM 621 O O . LEU A 1 85 ? -5.408 5.803 12.817 1.00 88.75 85 LEU A O 1
ATOM 625 N N . LEU A 1 86 ? -7.019 4.240 13.019 1.00 84.06 86 LEU A N 1
ATOM 626 C CA . LEU A 1 86 ? -8.116 5.167 12.760 1.00 84.06 86 LEU A CA 1
ATOM 627 C C . LEU A 1 86 ? -8.407 5.956 14.041 1.00 84.06 86 LEU A C 1
ATOM 629 O O . LEU A 1 86 ? -8.979 5.424 14.994 1.00 84.06 86 LEU A O 1
ATOM 633 N N . ASP A 1 87 ? -7.997 7.221 14.065 1.00 73.69 87 ASP A N 1
ATOM 634 C CA . ASP A 1 87 ? -8.306 8.142 15.156 1.00 73.69 87 ASP A CA 1
ATOM 635 C C . ASP A 1 87 ? -9.750 8.639 15.029 1.00 73.69 87 ASP A C 1
ATOM 637 O O . ASP A 1 87 ? -10.131 9.302 14.063 1.00 73.69 87 ASP A O 1
ATOM 641 N N . GLN A 1 88 ? -10.558 8.303 16.029 1.00 68.00 88 GLN A N 1
ATOM 642 C CA . GLN A 1 88 ? -11.987 8.604 16.059 1.00 68.00 88 GLN A CA 1
ATOM 643 C C . GLN A 1 88 ? -12.288 10.040 16.511 1.00 68.00 88 GLN A C 1
ATOM 645 O O . GLN A 1 88 ? -13.418 10.497 16.372 1.00 68.00 88 GLN A O 1
ATOM 650 N N . SER A 1 89 ? -11.300 10.766 17.044 1.00 64.12 89 SER A N 1
ATOM 651 C CA . SER A 1 89 ? -11.493 12.138 17.526 1.00 64.12 89 SER A CA 1
ATOM 652 C C . SER A 1 89 ? -11.538 13.175 16.397 1.00 64.12 89 SER A C 1
ATOM 654 O O . SER A 1 89 ? -12.087 14.258 16.585 1.00 64.12 89 SER A O 1
ATOM 656 N N . ASN A 1 90 ? -11.001 12.845 15.215 1.00 58.16 90 ASN A N 1
ATOM 657 C CA . ASN A 1 90 ? -11.081 13.660 14.000 1.00 58.16 90 ASN A CA 1
ATOM 658 C C . ASN A 1 90 ? -11.167 12.757 12.750 1.00 58.16 90 ASN A C 1
ATOM 660 O O . ASN A 1 90 ? -10.135 12.494 12.117 1.00 58.16 90 ASN A O 1
ATOM 664 N N . PRO A 1 91 ? -12.387 12.322 12.368 1.00 59.19 91 PRO A N 1
ATOM 665 C CA . PRO A 1 91 ? -12.625 11.416 11.239 1.00 59.19 91 PRO A CA 1
ATOM 666 C C . PRO A 1 91 ? -12.080 11.918 9.899 1.00 59.19 91 PRO A C 1
ATOM 668 O O . PRO A 1 91 ? -11.829 11.119 9.003 1.00 59.19 91 PRO A O 1
ATOM 671 N N . GLU A 1 92 ? -11.892 13.231 9.753 1.00 56.78 92 GLU A N 1
ATOM 672 C CA . GLU A 1 92 ? -11.538 13.825 8.465 1.00 56.78 92 GLU A CA 1
ATOM 673 C C . GLU A 1 92 ? -10.030 13.786 8.155 1.00 56.78 92 GLU A C 1
ATOM 675 O O . GLU A 1 92 ? -9.669 13.838 6.983 1.00 56.78 92 GLU A O 1
ATOM 680 N N . LEU A 1 93 ? -9.128 13.690 9.151 1.00 53.16 93 LEU A N 1
ATOM 681 C CA . LEU A 1 93 ? -7.686 13.910 8.899 1.00 53.16 93 LEU A CA 1
ATOM 682 C C . LEU A 1 93 ? -6.672 13.208 9.834 1.00 53.16 93 LEU A C 1
ATOM 684 O O . LEU A 1 93 ? -5.471 13.388 9.633 1.00 53.16 93 LEU A O 1
ATOM 688 N N . SER A 1 94 ? -7.085 12.426 10.840 1.00 57.34 94 SER A N 1
ATOM 689 C CA . SER A 1 94 ? -6.175 12.017 11.936 1.00 57.34 94 SER A CA 1
ATOM 690 C C . SER A 1 94 ? -5.754 10.537 11.942 1.00 57.34 94 SER A C 1
ATOM 692 O O . SER A 1 94 ? -5.307 10.005 12.954 1.00 57.34 94 SER A O 1
ATOM 694 N N . ALA A 1 95 ? -5.866 9.824 10.818 1.00 71.19 95 ALA A N 1
ATOM 695 C CA . ALA A 1 95 ? -5.371 8.449 10.768 1.00 71.19 95 ALA A CA 1
ATOM 696 C C . ALA A 1 95 ? -3.835 8.423 10.897 1.00 71.19 95 ALA A C 1
ATOM 698 O O . ALA A 1 95 ? -3.121 8.899 10.010 1.00 71.19 95 ALA A O 1
ATOM 699 N N . ASN A 1 96 ? -3.319 7.838 11.984 1.00 82.25 96 ASN A N 1
ATOM 700 C CA . ASN A 1 96 ? -1.885 7.605 12.133 1.00 82.25 96 ASN A CA 1
ATOM 701 C C . ASN A 1 96 ? -1.499 6.444 11.213 1.00 82.25 96 ASN A C 1
ATOM 703 O O . ASN A 1 96 ? -1.673 5.270 11.544 1.00 82.25 96 ASN A O 1
ATOM 707 N N . LEU A 1 97 ? -1.040 6.802 10.019 1.00 88.12 97 LEU A N 1
ATOM 708 C CA . LEU A 1 97 ? -0.567 5.892 8.989 1.00 88.12 97 LEU A CA 1
ATOM 709 C C . LEU A 1 97 ? 0.939 5.711 9.138 1.00 88.12 97 LEU A C 1
ATOM 711 O O . LEU A 1 97 ? 1.667 6.695 9.189 1.00 88.12 97 LEU A O 1
ATOM 715 N N . ASN A 1 98 ? 1.396 4.462 9.130 1.00 91.94 98 ASN A N 1
ATOM 716 C CA . ASN A 1 98 ? 2.788 4.095 8.905 1.00 91.94 98 ASN A CA 1
ATOM 717 C C . ASN A 1 98 ? 2.836 2.896 7.958 1.00 91.94 98 ASN A C 1
ATOM 719 O O . ASN A 1 98 ? 2.509 1.773 8.343 1.00 91.94 98 ASN A O 1
ATOM 723 N N . ALA A 1 99 ? 3.257 3.125 6.720 1.00 93.69 99 ALA A N 1
ATOM 724 C CA . ALA A 1 99 ? 3.376 2.094 5.700 1.00 93.69 99 ALA A CA 1
ATOM 725 C C . ALA A 1 99 ? 4.751 2.117 5.033 1.00 93.69 99 ALA A C 1
ATOM 727 O O . ALA A 1 99 ? 5.415 3.146 4.951 1.00 93.69 99 ALA A O 1
ATOM 728 N N . THR A 1 100 ? 5.182 0.960 4.552 1.00 96.38 100 THR A N 1
ATOM 729 C CA . THR A 1 100 ? 6.353 0.790 3.698 1.00 96.38 100 THR A CA 1
ATOM 730 C C . THR A 1 100 ? 5.889 0.234 2.364 1.00 96.38 100 THR A C 1
ATOM 732 O O . THR A 1 100 ? 5.110 -0.713 2.312 1.00 96.38 100 THR A O 1
ATOM 735 N N . VAL A 1 101 ? 6.387 0.829 1.291 1.00 96.06 101 VAL A N 1
ATOM 736 C CA . VAL A 1 101 ? 6.133 0.439 -0.089 1.00 96.06 101 VAL A CA 1
ATOM 737 C C . VAL A 1 101 ? 7.467 0.085 -0.725 1.00 96.06 101 VAL A C 1
ATOM 739 O O . VAL A 1 101 ? 8.439 0.825 -0.582 1.00 96.06 101 VAL A O 1
ATOM 742 N N . ILE A 1 102 ? 7.524 -1.047 -1.413 1.00 97.31 102 ILE A N 1
ATOM 743 C CA . ILE A 1 102 ? 8.702 -1.545 -2.114 1.00 97.31 102 ILE A CA 1
ATOM 744 C C . ILE A 1 102 ? 8.303 -1.787 -3.563 1.00 97.31 102 ILE A C 1
ATOM 746 O O . ILE A 1 102 ? 7.380 -2.549 -3.837 1.00 97.31 102 ILE A O 1
ATOM 750 N N . ALA A 1 103 ? 9.007 -1.145 -4.482 1.00 96.75 103 ALA A N 1
ATOM 751 C CA . ALA A 1 103 ? 8.899 -1.390 -5.909 1.00 96.75 103 ALA A CA 1
ATOM 752 C C . ALA A 1 103 ? 10.162 -2.114 -6.380 1.00 96.75 103 ALA A C 1
ATOM 754 O O . ALA A 1 103 ? 11.275 -1.683 -6.072 1.00 96.75 103 ALA A O 1
ATOM 755 N N . ASP A 1 104 ? 9.995 -3.189 -7.140 1.00 96.31 104 ASP A N 1
ATOM 756 C CA . ASP A 1 104 ? 11.092 -3.908 -7.783 1.00 96.31 104 ASP A CA 1
ATOM 757 C C . ASP A 1 104 ? 10.822 -4.010 -9.282 1.00 96.31 104 ASP A C 1
ATOM 759 O O . ASP A 1 104 ? 9.890 -4.693 -9.711 1.00 96.31 104 ASP A O 1
ATOM 763 N N . ARG A 1 105 ? 11.618 -3.273 -10.062 1.00 94.38 105 ARG A N 1
ATOM 764 C CA . ARG A 1 105 ? 11.505 -3.105 -11.519 1.00 94.38 105 ARG A CA 1
ATOM 765 C C . ARG A 1 105 ? 10.073 -2.826 -11.982 1.00 94.38 105 ARG A C 1
ATOM 767 O O . ARG A 1 105 ? 9.652 -3.304 -13.034 1.00 94.38 105 ARG A O 1
ATOM 774 N N . LEU A 1 106 ? 9.322 -2.062 -11.193 1.00 91.88 106 LEU A N 1
ATOM 775 C CA . LEU A 1 106 ? 7.918 -1.771 -11.435 1.00 91.88 106 LEU A CA 1
ATOM 776 C C . LEU A 1 106 ? 7.770 -0.923 -12.696 1.00 91.88 106 LEU A C 1
ATOM 778 O O . LEU A 1 106 ? 8.290 0.193 -12.755 1.00 91.88 106 LEU A O 1
ATOM 782 N N . GLN A 1 107 ? 7.043 -1.436 -13.685 1.00 89.38 107 GLN A N 1
ATOM 783 C CA . GLN A 1 107 ? 6.759 -0.709 -14.918 1.00 89.38 107 GLN A CA 1
ATOM 784 C C . GLN A 1 107 ? 5.473 0.106 -14.748 1.00 89.38 107 GLN A C 1
ATOM 786 O O . GLN A 1 107 ? 4.390 -0.457 -14.614 1.00 89.38 107 GLN A O 1
ATOM 791 N N . LEU A 1 108 ? 5.600 1.435 -14.724 1.00 79.75 108 LEU A N 1
ATOM 792 C CA . LEU A 1 108 ? 4.479 2.366 -14.540 1.00 79.75 108 LEU A CA 1
ATOM 793 C C . LEU A 1 108 ? 3.874 2.825 -15.865 1.00 79.75 108 LEU A C 1
ATOM 795 O O . LEU A 1 108 ? 2.672 3.005 -15.939 1.00 79.75 108 LEU A O 1
ATOM 799 N N . PHE A 1 109 ? 4.685 2.986 -16.909 1.00 69.44 109 PHE A N 1
ATOM 800 C CA . PHE A 1 109 ? 4.199 3.213 -18.270 1.00 69.44 109 PHE A CA 1
ATOM 801 C C . PHE A 1 109 ? 4.739 2.083 -19.140 1.00 69.44 109 PHE A C 1
ATOM 803 O O . PHE A 1 109 ? 5.944 1.825 -19.134 1.00 69.44 109 PHE A O 1
ATOM 810 N N . ALA A 1 110 ? 3.859 1.394 -19.858 1.00 60.34 110 ALA A N 1
ATOM 811 C CA . ALA A 1 110 ? 4.224 0.305 -20.760 1.00 60.34 110 ALA A CA 1
ATOM 812 C C . ALA A 1 110 ? 3.649 0.549 -22.162 1.00 60.34 110 ALA A C 1
ATOM 814 O O . ALA A 1 110 ? 3.062 -0.343 -22.773 1.00 60.34 110 ALA A O 1
ATOM 815 N N . SER A 1 111 ? 3.777 1.779 -22.669 1.00 65.25 111 SER A N 1
ATOM 816 C CA . SER A 1 111 ? 3.484 2.084 -24.071 1.00 65.25 111 SER A CA 1
ATOM 817 C C . SER A 1 111 ? 4.794 2.185 -24.867 1.00 65.25 111 SER A C 1
ATOM 819 O O . SER A 1 111 ? 5.855 2.428 -24.288 1.00 65.25 111 SER A O 1
ATOM 821 N N . PRO A 1 112 ? 4.777 2.001 -26.199 1.00 61.88 112 PRO A N 1
ATOM 822 C CA . PRO A 1 112 ? 5.980 2.173 -27.016 1.00 61.88 112 PRO A CA 1
ATOM 823 C C . PRO A 1 112 ? 6.611 3.573 -26.909 1.00 61.88 112 PRO A C 1
ATOM 825 O O . PRO A 1 112 ? 7.813 3.706 -27.104 1.00 61.88 112 PRO A O 1
ATOM 828 N N . GLN A 1 113 ? 5.808 4.593 -26.592 1.00 62.84 113 GLN A N 1
ATOM 829 C CA . GLN A 1 113 ? 6.204 6.009 -26.569 1.00 62.84 113 GLN A CA 1
ATOM 830 C C . GLN A 1 113 ? 6.602 6.499 -25.166 1.00 62.84 113 GLN A C 1
ATOM 832 O O . GLN A 1 113 ? 7.365 7.456 -25.028 1.00 62.84 113 GLN A O 1
ATOM 837 N N . HIS A 1 114 ? 6.102 5.834 -24.118 1.00 72.56 114 HIS A N 1
ATOM 838 C CA . HIS A 1 114 ? 6.371 6.176 -22.726 1.00 72.56 114 HIS A CA 1
ATOM 839 C C . HIS A 1 114 ? 6.640 4.904 -21.924 1.00 72.56 114 HIS A C 1
ATOM 841 O O . HIS A 1 114 ? 5.746 4.080 -21.713 1.00 72.56 114 HIS A O 1
ATOM 847 N N . GLN A 1 115 ? 7.883 4.758 -21.467 1.00 79.62 115 GLN A N 1
ATOM 848 C CA . GLN A 1 115 ? 8.295 3.671 -20.587 1.00 79.62 115 GLN A CA 1
ATOM 849 C C . GLN A 1 115 ? 8.957 4.236 -19.343 1.00 79.62 115 GLN A C 1
ATOM 851 O O . GLN A 1 115 ? 9.916 4.997 -19.439 1.00 79.62 115 GLN A O 1
ATOM 856 N N . LEU A 1 116 ? 8.494 3.818 -18.170 1.00 86.31 116 LEU A N 1
ATOM 857 C CA . LEU A 1 116 ? 9.174 4.106 -16.912 1.00 86.31 116 LEU A CA 1
ATOM 858 C C . LEU A 1 116 ? 9.196 2.850 -16.063 1.00 86.31 116 LEU A C 1
A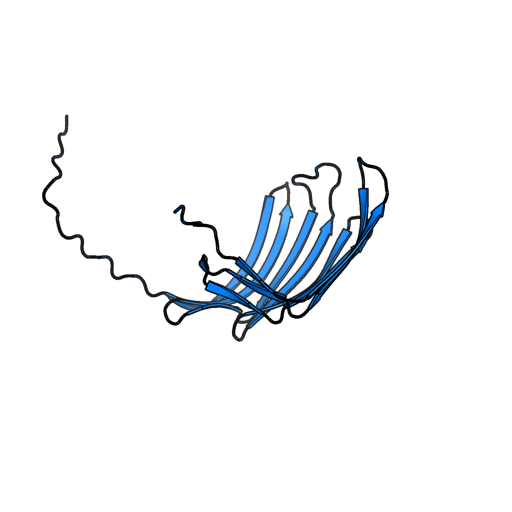TOM 860 O O . LEU A 1 116 ? 8.150 2.289 -15.743 1.00 86.31 116 LEU A O 1
ATOM 864 N N . THR A 1 117 ? 10.396 2.423 -15.701 1.00 90.75 117 THR A N 1
ATOM 865 C CA . THR A 1 117 ? 10.640 1.326 -14.770 1.00 90.75 117 THR A CA 1
ATOM 866 C C . THR A 1 117 ? 11.337 1.885 -13.543 1.00 90.75 117 THR A C 1
ATOM 868 O O . THR A 1 117 ? 12.363 2.554 -13.679 1.00 90.75 117 THR A O 1
ATOM 871 N N . VAL A 1 118 ? 10.791 1.622 -12.358 1.00 92.31 118 VAL A N 1
ATOM 872 C CA . VAL A 1 118 ? 11.326 2.127 -11.089 1.00 92.31 118 VAL A CA 1
ATOM 873 C C . VAL A 1 118 ? 11.563 1.005 -10.094 1.00 92.31 118 VAL A C 1
ATOM 875 O O . VAL A 1 118 ? 10.802 0.042 -10.013 1.00 92.31 118 VAL A O 1
ATOM 878 N N . SER A 1 119 ? 12.594 1.180 -9.279 1.00 95.69 119 SER A N 1
ATOM 879 C CA . SER A 1 119 ? 12.874 0.317 -8.139 1.00 95.69 119 SER A CA 1
ATOM 880 C C . SER A 1 119 ? 13.175 1.158 -6.916 1.00 95.69 119 SER A C 1
ATOM 882 O O . SER A 1 119 ? 13.788 2.219 -7.009 1.00 95.69 119 SER A O 1
ATOM 884 N N . GLY A 1 120 ? 12.807 0.678 -5.740 1.00 95.31 120 GLY A N 1
ATOM 885 C CA . GLY A 1 120 ? 13.115 1.380 -4.510 1.00 95.31 120 GLY A CA 1
ATOM 886 C C . GLY A 1 120 ? 12.196 1.029 -3.366 1.00 95.31 120 GLY A C 1
ATOM 887 O O . GLY A 1 120 ? 11.320 0.177 -3.469 1.00 95.31 120 GLY A O 1
ATOM 888 N N . GLN A 1 121 ? 12.400 1.737 -2.267 1.00 96.38 121 GLN A N 1
ATOM 889 C CA . GLN A 1 121 ? 11.559 1.640 -1.089 1.00 96.38 121 GLN A CA 1
ATOM 890 C C . GLN A 1 121 ? 11.178 3.038 -0.617 1.00 96.38 121 GLN A C 1
ATOM 892 O O . GLN A 1 121 ? 12.018 3.943 -0.592 1.00 96.38 121 GLN A O 1
ATOM 897 N N . ALA A 1 122 ? 9.931 3.196 -0.204 1.00 94.88 122 ALA A N 1
ATOM 898 C CA . ALA A 1 122 ? 9.402 4.411 0.385 1.00 94.88 122 ALA A CA 1
ATOM 899 C C . ALA A 1 122 ? 8.652 4.077 1.671 1.00 94.88 122 ALA A C 1
ATOM 901 O O . ALA A 1 122 ? 8.005 3.039 1.783 1.00 94.88 122 ALA A O 1
ATOM 902 N N . ARG A 1 123 ? 8.747 4.963 2.652 1.00 94.62 123 ARG A N 1
ATOM 903 C CA . ARG A 1 123 ? 7.921 4.962 3.850 1.00 94.62 123 ARG A CA 1
ATOM 904 C C . ARG A 1 123 ? 6.922 6.091 3.734 1.00 94.62 123 ARG A C 1
ATOM 906 O O . ARG A 1 123 ? 7.285 7.195 3.345 1.00 94.62 123 ARG A O 1
ATOM 913 N N . ILE A 1 124 ? 5.683 5.786 4.069 1.00 92.69 124 ILE A N 1
ATOM 914 C CA . ILE A 1 124 ? 4.570 6.719 4.079 1.00 92.69 124 ILE A CA 1
ATOM 915 C C . ILE A 1 124 ? 4.134 6.844 5.527 1.00 92.69 124 ILE A C 1
ATOM 917 O O . ILE A 1 124 ? 3.800 5.837 6.153 1.00 92.69 124 ILE A O 1
ATOM 921 N N . ALA A 1 125 ? 4.157 8.059 6.054 1.00 91.50 125 ALA A N 1
ATOM 922 C CA . ALA A 1 125 ? 3.714 8.342 7.405 1.00 91.50 125 ALA A CA 1
ATOM 923 C C . ALA A 1 125 ? 2.770 9.542 7.424 1.00 91.50 125 ALA A C 1
ATOM 925 O O . ALA A 1 125 ? 2.947 10.472 6.643 1.00 91.50 125 ALA A O 1
ATOM 926 N N . ASN A 1 126 ? 1.787 9.545 8.321 1.00 87.44 126 ASN A N 1
ATOM 927 C CA . ASN A 1 126 ? 1.072 10.773 8.664 1.00 87.44 126 ASN A CA 1
ATOM 928 C C . ASN A 1 126 ? 1.705 11.363 9.930 1.00 87.44 126 ASN A C 1
ATOM 930 O O . ASN A 1 126 ? 1.678 10.730 10.985 1.00 87.44 126 ASN A O 1
ATOM 934 N N . VAL A 1 127 ? 2.317 12.540 9.803 1.00 79.94 127 VAL A N 1
ATOM 935 C CA . VAL A 1 127 ? 2.959 13.273 10.902 1.00 79.94 127 VAL A CA 1
ATOM 936 C C . VAL A 1 127 ? 2.362 14.671 10.919 1.00 79.94 127 VAL A C 1
ATOM 938 O O . VAL A 1 127 ? 2.352 15.336 9.889 1.00 79.94 127 VAL A O 1
ATOM 941 N N . ASP A 1 128 ? 1.825 15.108 12.057 1.00 75.50 128 ASP A N 1
ATOM 942 C CA . ASP A 1 128 ? 1.231 16.443 12.218 1.00 75.50 128 ASP A CA 1
ATOM 943 C C . ASP A 1 128 ? 0.155 16.785 11.170 1.00 75.50 128 ASP A C 1
ATOM 945 O O . ASP A 1 128 ? 0.060 17.916 10.694 1.00 75.50 128 ASP A O 1
ATOM 949 N N . ARG A 1 129 ? -0.678 15.798 10.800 1.00 75.19 129 ARG A N 1
ATOM 950 C CA . ARG A 1 129 ? -1.710 15.906 9.746 1.00 75.19 129 ARG A CA 1
ATOM 951 C C . ARG A 1 129 ? -1.144 16.109 8.339 1.00 75.19 129 ARG A C 1
ATOM 953 O O . ARG A 1 129 ? -1.894 16.412 7.413 1.00 75.19 129 ARG A O 1
ATOM 960 N N . GLN A 1 130 ? 0.159 15.923 8.155 1.00 81.62 130 GLN A N 1
ATOM 961 C CA . GLN A 1 130 ? 0.812 15.945 6.857 1.00 81.62 130 GLN A CA 1
ATOM 962 C C . GLN A 1 130 ? 1.196 14.529 6.442 1.00 81.62 130 GLN A C 1
ATOM 964 O O . GLN A 1 130 ? 1.833 13.779 7.184 1.00 81.62 130 GLN A O 1
ATOM 969 N N . LEU A 1 131 ? 0.817 14.164 5.219 1.00 86.06 131 LEU A N 1
ATOM 970 C CA . LEU A 1 131 ? 1.290 12.937 4.602 1.00 86.06 131 LEU A CA 1
ATOM 971 C C . LEU A 1 131 ? 2.744 13.144 4.170 1.00 86.06 131 LEU A C 1
ATOM 973 O O . LEU A 1 131 ? 3.027 13.938 3.274 1.00 86.06 131 LEU A O 1
ATOM 977 N N . ARG A 1 132 ? 3.663 12.424 4.805 1.00 90.12 132 ARG A N 1
ATOM 978 C CA . ARG A 1 132 ? 5.087 12.434 4.489 1.00 90.12 132 ARG A CA 1
ATOM 979 C C . ARG A 1 132 ? 5.467 11.146 3.773 1.00 90.12 132 ARG A C 1
ATOM 981 O O . ARG A 1 132 ? 5.082 10.056 4.196 1.00 90.12 132 ARG A O 1
ATOM 988 N N . LEU A 1 133 ? 6.229 11.283 2.692 1.00 91.12 133 LEU A N 1
ATOM 989 C CA . LEU A 1 133 ? 6.764 10.170 1.919 1.00 91.12 133 LEU A CA 1
ATOM 990 C C . LEU A 1 133 ? 8.288 10.291 1.858 1.00 91.12 133 LEU A C 1
ATOM 992 O O . LEU A 1 133 ? 8.813 11.229 1.266 1.00 91.12 133 LEU A O 1
ATOM 996 N N . ASP A 1 134 ? 8.995 9.332 2.453 1.00 92.81 134 ASP A N 1
ATOM 997 C CA . ASP A 1 134 ? 10.458 9.303 2.504 1.00 92.81 134 ASP A CA 1
ATOM 998 C C . ASP A 1 134 ? 10.973 7.988 1.944 1.00 92.81 134 ASP A C 1
ATOM 1000 O O . ASP A 1 134 ? 10.647 6.908 2.437 1.00 92.81 134 ASP A O 1
ATOM 1004 N N . GLY A 1 135 ? 11.831 8.048 0.937 1.00 92.25 135 GLY A N 1
ATOM 1005 C CA . GLY A 1 135 ? 12.282 6.839 0.274 1.00 92.25 135 GLY A CA 1
ATOM 1006 C C . GLY A 1 135 ? 13.519 7.030 -0.570 1.00 92.25 135 GLY A C 1
ATOM 1007 O O . GLY A 1 135 ? 13.924 8.143 -0.889 1.00 92.25 135 GLY A O 1
ATOM 1008 N N . LYS A 1 136 ? 14.107 5.899 -0.949 1.00 94.38 136 LYS A N 1
ATOM 1009 C CA . LYS A 1 136 ? 15.114 5.828 -2.003 1.00 94.38 136 LYS A CA 1
ATOM 1010 C C . LYS A 1 136 ? 14.456 5.143 -3.183 1.00 94.38 136 LYS A C 1
ATOM 1012 O O . LYS A 1 136 ? 14.163 3.951 -3.107 1.00 94.38 136 LYS A O 1
ATOM 1017 N N . VAL A 1 137 ? 14.221 5.903 -4.242 1.00 92.31 137 VAL A N 1
ATOM 1018 C CA . VAL A 1 137 ? 13.657 5.414 -5.500 1.00 92.31 137 VAL A CA 1
ATOM 1019 C C . VAL A 1 137 ? 14.659 5.721 -6.600 1.00 92.31 137 VAL A C 1
ATOM 1021 O O . VAL A 1 137 ? 15.174 6.834 -6.686 1.00 92.31 137 VAL A O 1
ATOM 1024 N N . ARG A 1 138 ? 14.961 4.715 -7.414 1.00 93.19 138 ARG A N 1
ATOM 1025 C CA . ARG A 1 138 ? 15.776 4.828 -8.619 1.00 93.19 138 ARG A CA 1
ATOM 1026 C C . ARG A 1 138 ? 14.905 4.586 -9.841 1.00 93.19 138 ARG A C 1
ATOM 1028 O O . ARG A 1 138 ? 13.958 3.799 -9.806 1.00 93.19 138 ARG A O 1
ATOM 1035 N N . VAL A 1 139 ? 15.258 5.271 -10.919 1.00 92.25 139 VAL A N 1
ATOM 1036 C CA . VAL A 1 139 ? 14.713 5.005 -12.245 1.00 92.25 139 VAL A CA 1
ATOM 1037 C C . VAL A 1 139 ? 15.641 4.008 -12.921 1.00 92.25 139 VAL A C 1
ATOM 1039 O O . VAL A 1 139 ? 16.821 4.286 -13.112 1.00 92.25 139 VAL A O 1
ATOM 1042 N N . ASP A 1 140 ? 15.103 2.847 -13.265 1.00 87.12 140 ASP A N 1
ATOM 1043 C CA . ASP A 1 140 ? 15.849 1.760 -13.901 1.00 87.12 140 ASP A CA 1
ATOM 1044 C C . ASP A 1 140 ? 15.880 1.943 -15.415 1.00 87.12 140 ASP A C 1
ATOM 1046 O O . ASP A 1 140 ? 16.872 1.644 -16.077 1.00 87.12 140 ASP A O 1
ATOM 1050 N N . ARG A 1 141 ? 14.771 2.447 -15.963 1.00 85.38 141 ARG A N 1
ATOM 1051 C CA . ARG A 1 141 ? 14.603 2.766 -17.378 1.00 85.38 141 ARG A CA 1
ATOM 1052 C C . ARG A 1 141 ? 13.590 3.893 -17.521 1.00 85.38 141 ARG A C 1
ATOM 1054 O O . ARG A 1 141 ? 12.535 3.838 -16.898 1.00 85.38 141 ARG A O 1
ATOM 1061 N N . GLY A 1 142 ? 13.898 4.881 -18.353 1.00 82.69 142 GLY A N 1
ATOM 1062 C CA . GLY A 1 142 ? 12.999 5.980 -18.695 1.00 82.69 142 GLY A CA 1
ATOM 1063 C C . GLY A 1 142 ? 13.090 6.289 -20.185 1.00 82.69 142 GLY A C 1
ATOM 1064 O O . GLY A 1 142 ? 14.165 6.630 -20.669 1.00 82.69 142 GLY A O 1
ATOM 1065 N N . LEU A 1 143 ? 11.981 6.155 -20.903 1.00 79.44 143 LEU A N 1
ATOM 1066 C CA . LEU A 1 143 ? 11.815 6.568 -22.291 1.00 79.44 143 LEU A CA 1
ATOM 1067 C C . LEU A 1 143 ? 10.599 7.485 -22.346 1.00 79.44 143 LEU A C 1
ATOM 1069 O O . LEU A 1 143 ? 9.498 7.067 -21.997 1.00 79.44 143 LEU A O 1
ATOM 1073 N N . PHE A 1 144 ? 10.807 8.723 -22.771 1.00 72.62 144 PHE A N 1
ATOM 1074 C CA . PHE A 1 144 ? 9.737 9.682 -22.992 1.00 72.62 144 PHE A CA 1
ATOM 1075 C C . PHE A 1 144 ? 9.973 10.326 -24.350 1.00 72.62 144 PHE A C 1
ATOM 1077 O O . PHE A 1 144 ? 10.957 11.047 -24.518 1.00 72.62 144 PHE A O 1
ATOM 1084 N N . ASP A 1 145 ? 9.083 10.071 -25.308 1.00 67.75 145 ASP A N 1
ATOM 1085 C CA . ASP A 1 145 ? 9.072 10.846 -26.543 1.00 67.75 145 ASP A CA 1
ATOM 1086 C C . ASP A 1 145 ? 8.522 12.243 -26.245 1.00 67.75 145 ASP A C 1
ATOM 1088 O O . ASP A 1 145 ? 7.341 12.437 -25.950 1.00 67.75 145 ASP A O 1
ATOM 1092 N N . LEU A 1 146 ? 9.410 13.235 -26.285 1.00 59.94 146 LEU A N 1
ATOM 1093 C CA . LEU A 1 146 ? 9.025 14.638 -26.235 1.00 59.94 146 LEU A CA 1
ATOM 1094 C C . LEU A 1 146 ? 8.471 15.011 -27.615 1.00 59.94 146 LEU A C 1
ATOM 1096 O O . LEU A 1 146 ? 9.181 14.823 -28.612 1.00 59.94 146 LEU A O 1
ATOM 1100 N N . PRO A 1 147 ? 7.243 15.555 -27.722 1.00 57.62 147 PRO A N 1
ATOM 1101 C CA . PRO A 1 147 ? 6.784 16.087 -28.992 1.00 57.62 147 PRO A CA 1
ATOM 1102 C C . PRO A 1 147 ? 7.804 17.125 -29.458 1.00 57.62 147 PRO A C 1
ATOM 1104 O O . PRO A 1 147 ? 8.246 17.969 -28.674 1.00 57.62 147 PRO A O 1
ATOM 1107 N N . LYS A 1 148 ? 8.207 17.055 -30.733 1.00 57.12 148 LYS A N 1
ATOM 1108 C CA . LYS A 1 148 ? 9.004 18.122 -31.338 1.00 57.12 148 LYS A CA 1
ATOM 1109 C C . LYS A 1 148 ? 8.202 19.398 -31.138 1.00 57.12 148 LYS A C 1
ATOM 1111 O O . LYS A 1 148 ? 7.131 19.527 -31.728 1.00 57.12 148 LYS A O 1
ATOM 1116 N N . SER A 1 149 ? 8.693 20.286 -30.272 1.00 51.78 149 SER A N 1
ATOM 1117 C CA . SER A 1 149 ? 8.172 21.640 -30.144 1.00 51.78 149 SER A CA 1
ATOM 1118 C C . SER A 1 149 ? 7.988 22.155 -31.564 1.00 51.78 149 SER A C 1
ATOM 1120 O O . SER A 1 149 ? 8.952 22.185 -32.337 1.00 51.78 149 SER A O 1
ATOM 1122 N N . GLY A 1 150 ? 6.740 22.417 -31.956 1.00 46.56 150 GLY A N 1
ATOM 1123 C CA . GLY A 1 150 ? 6.482 23.065 -33.225 1.00 46.56 150 GLY A CA 1
ATOM 1124 C C . GLY A 1 150 ? 7.313 24.334 -33.206 1.00 46.56 150 GLY A C 1
ATOM 1125 O O . GLY A 1 150 ? 7.114 25.170 -32.330 1.00 46.56 150 GLY A O 1
ATOM 1126 N N . ALA A 1 151 ? 8.290 24.450 -34.108 1.00 50.41 151 ALA A N 1
ATOM 1127 C CA . ALA A 1 151 ? 8.939 25.728 -34.336 1.00 50.41 151 ALA A CA 1
ATOM 1128 C C . ALA A 1 151 ? 7.801 26.749 -34.506 1.00 50.41 151 ALA A C 1
ATOM 1130 O O . ALA A 1 151 ? 6.942 26.509 -35.365 1.00 50.41 151 ALA A O 1
ATOM 1131 N N . PRO A 1 152 ? 7.701 27.791 -33.658 1.00 49.25 152 PRO A N 1
ATOM 1132 C CA . PRO A 1 152 ? 6.592 28.723 -33.736 1.00 49.25 152 PRO A CA 1
ATOM 1133 C C . PRO A 1 152 ? 6.618 29.321 -35.136 1.00 49.25 152 PRO A C 1
ATOM 1135 O O . PRO A 1 152 ? 7.572 29.997 -35.521 1.00 49.25 152 PRO A O 1
ATOM 1138 N N . ARG A 1 153 ? 5.600 29.007 -35.941 1.00 55.62 153 ARG A N 1
ATOM 1139 C CA . ARG A 1 153 ? 5.375 29.767 -37.160 1.00 55.62 153 ARG A CA 1
ATOM 1140 C C . ARG A 1 153 ? 4.749 31.074 -36.715 1.00 55.62 153 ARG A C 1
ATOM 1142 O O . ARG A 1 153 ? 3.690 31.075 -36.095 1.00 55.62 153 ARG A O 1
ATOM 1149 N N . LEU A 1 154 ? 5.489 32.139 -36.988 1.00 39.31 154 LEU A N 1
ATOM 1150 C CA . LEU A 1 154 ? 5.095 33.528 -36.850 1.00 39.31 154 LEU A CA 1
ATOM 1151 C C . LEU A 1 154 ? 3.686 33.712 -37.441 1.00 39.31 154 LEU A C 1
ATOM 1153 O O . LEU A 1 154 ? 3.477 33.444 -38.623 1.00 39.31 154 LEU A O 1
ATOM 1157 N N . GLY A 1 155 ? 2.726 34.088 -36.600 1.00 44.25 155 GLY A N 1
ATOM 1158 C CA . GLY A 1 155 ? 1.461 34.668 -37.034 1.00 44.25 155 GLY A CA 1
ATOM 1159 C C . GLY A 1 155 ? 1.560 36.177 -36.850 1.00 44.25 155 GLY A C 1
ATOM 1160 O O . GLY A 1 155 ? 1.889 36.629 -35.753 1.00 44.25 155 GLY A O 1
ATOM 1161 N N . ASP A 1 156 ? 1.335 36.928 -37.924 1.00 52.31 156 ASP A N 1
ATOM 1162 C CA . ASP A 1 156 ? 1.387 38.389 -37.962 1.00 52.31 156 ASP A CA 1
ATOM 1163 C C . ASP A 1 156 ? 0.203 39.002 -37.202 1.00 52.31 156 ASP A C 1
ATOM 1165 O O . ASP A 1 156 ? -0.770 39.383 -37.838 1.00 52.31 156 ASP A O 1
ATOM 1169 N N . ASP A 1 157 ? 0.241 39.085 -35.870 1.00 55.34 157 ASP A N 1
ATOM 1170 C CA . ASP A 1 157 ? -0.424 40.199 -35.172 1.00 55.34 157 ASP A CA 1
ATOM 1171 C C . ASP A 1 157 ? -0.090 40.249 -33.675 1.00 55.34 157 ASP A C 1
ATOM 1173 O O . ASP A 1 157 ? -0.755 39.625 -32.847 1.00 55.34 157 ASP A O 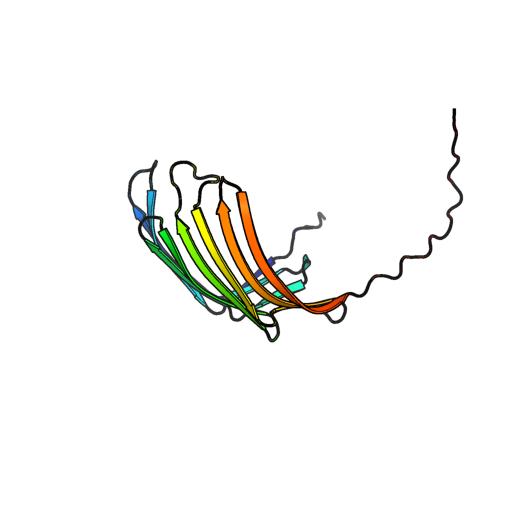1
ATOM 1177 N N . VAL A 1 158 ? 0.936 41.017 -33.300 1.00 49.81 158 VAL A N 1
ATOM 1178 C CA . VAL A 1 158 ? 1.043 41.571 -31.941 1.00 49.81 158 VAL A CA 1
ATOM 1179 C C . VAL A 1 158 ? 1.670 42.961 -32.032 1.00 49.81 158 VAL A C 1
ATOM 1181 O O . VAL A 1 158 ? 2.865 43.100 -32.293 1.00 49.81 158 VAL A O 1
ATOM 1184 N N . VAL A 1 159 ? 0.870 43.999 -31.778 1.00 45.22 159 VAL A N 1
ATOM 1185 C CA . VAL A 1 159 ? 1.346 45.371 -31.550 1.00 45.22 159 VAL A CA 1
ATOM 1186 C C . VAL A 1 159 ? 1.516 45.585 -30.048 1.00 45.22 159 VAL A C 1
ATOM 1188 O O . VAL A 1 159 ? 0.567 45.439 -29.279 1.00 45.22 159 VAL A O 1
ATOM 1191 N N . ILE A 1 160 ? 2.725 45.957 -29.628 1.00 46.72 160 ILE A N 1
ATOM 1192 C CA . ILE A 1 160 ? 3.018 46.392 -28.259 1.00 46.72 160 ILE A CA 1
ATOM 1193 C C . ILE A 1 160 ? 2.939 47.922 -28.232 1.00 46.72 160 ILE A C 1
ATOM 1195 O O . ILE A 1 160 ? 3.728 48.593 -28.891 1.00 46.72 160 ILE A O 1
ATOM 1199 N N . VAL A 1 161 ? 2.009 48.471 -27.452 1.00 43.41 161 VAL A N 1
ATOM 1200 C CA . VAL A 1 161 ? 2.013 49.883 -27.039 1.00 43.41 161 VAL A CA 1
ATOM 1201 C C . VAL A 1 161 ? 2.640 49.968 -25.651 1.00 43.41 161 VAL A C 1
ATOM 1203 O O . VAL A 1 161 ? 2.126 49.376 -24.703 1.00 43.41 161 VAL A O 1
ATOM 1206 N N . GLN A 1 162 ? 3.763 50.677 -25.537 1.00 33.94 162 GLN A N 1
ATOM 1207 C CA . GLN A 1 162 ? 4.355 51.062 -24.254 1.00 33.94 162 GLN A CA 1
ATOM 1208 C C . GLN A 1 162 ? 3.953 52.507 -23.916 1.00 33.94 162 GLN A C 1
ATOM 1210 O O . GLN A 1 162 ? 3.918 53.332 -24.833 1.00 33.94 162 GLN A O 1
ATOM 1215 N N . PRO A 1 163 ? 3.641 52.818 -22.644 1.00 41.28 163 PRO A N 1
ATOM 1216 C CA . PRO A 1 163 ? 3.604 54.194 -22.157 1.00 41.28 163 PRO A CA 1
ATOM 1217 C C . PRO A 1 163 ? 5.006 54.812 -22.072 1.00 41.28 163 PRO A C 1
ATOM 1219 O O . PRO A 1 163 ? 5.980 54.058 -21.835 1.00 41.28 163 PRO A O 1
#